Protein AF-A0AAJ0JRC2-F1 (afdb_monomer)

Sequence (105 aa):
MGFAEILTLIFIVLKLTNVIDWSWWLVLLPEIIALSIYIIYFVVGIIWIFTADKRLERKVMKKYKHAAKRTRNKQKEYEERRKRQFDNSKLEKHVESELDKHFKE

Foldseek 3Di:
DDPLVVQLVVLVVCVVVVVDPDDVCVSCVSVVVVVVVVVVVVVVVVVVVVVVVVVVVVVVVVVVVVVVVVVVVVVVVVVVVVVVVVVVVVVVVVVVVVVVVVVVD

Solvent-accessible surface area (backbone atoms only — not comparable to full-atom values): 5832 Å² total; per-residue (Å²): 142,54,72,49,60,56,50,32,50,51,40,49,51,38,43,75,68,64,76,44,91,70,57,69,68,68,42,44,38,52,51,52,52,55,52,49,52,53,51,50,52,50,54,51,51,50,51,52,52,62,57,51,52,64,54,51,53,56,56,52,51,52,54,52,52,56,58,55,50,55,53,56,55,50,52,52,51,53,51,52,53,51,48,53,53,52,55,49,58,52,48,52,55,51,52,51,56,52,51,57,51,66,74,72,111

pLDDT: mean 85.85, std 6.42, range [61.31, 96.0]

Secondary structure (DSSP, 8-state):
--HHHHHHHHHHHHHHTTS----HHHHSHHHHHHHHHHHHHHHHHHHHHHHHHHHHHHHHHHHHHHHHHHHHHHHHHHHHHHHHHHHHHHHHHHHHHHHHHHTT-

Structure (mmCIF, N/CA/C/O backbone):
data_AF-A0AAJ0JRC2-F1
#
_entry.id   AF-A0AAJ0JRC2-F1
#
loop_
_atom_site.group_PDB
_atom_site.id
_atom_site.type_symbol
_atom_site.label_atom_id
_atom_site.label_alt_id
_atom_site.label_comp_id
_atom_site.label_asym_id
_atom_site.label_entity_id
_atom_site.label_seq_id
_atom_site.pdbx_PDB_ins_code
_atom_site.Cartn_x
_atom_site.Cartn_y
_atom_site.Cartn_z
_atom_site.occupancy
_atom_site.B_iso_or_equiv
_atom_site.auth_seq_id
_atom_site.auth_comp_id
_atom_site.auth_asym_id
_atom_site.auth_atom_id
_atom_site.pdbx_PDB_model_num
ATOM 1 N N . MET A 1 1 ? -23.039 -10.003 11.014 1.00 61.31 1 MET A N 1
ATOM 2 C CA . MET A 1 1 ? -23.414 -10.147 12.429 1.00 61.31 1 MET A CA 1
ATOM 3 C C . MET A 1 1 ? -22.238 -10.764 13.163 1.00 61.31 1 MET A C 1
ATOM 5 O O . MET A 1 1 ? -22.116 -11.982 13.229 1.00 61.31 1 MET A O 1
ATOM 9 N N . GLY A 1 2 ? -21.282 -9.922 13.547 1.00 77.19 2 GLY A N 1
ATOM 10 C CA . GLY A 1 2 ? -20.020 -10.331 14.156 1.00 77.19 2 GLY A CA 1
ATOM 11 C C . GLY A 1 2 ? -20.139 -10.470 15.671 1.00 77.19 2 GLY A C 1
ATOM 12 O O . GLY A 1 2 ? -20.893 -9.747 16.313 1.00 77.19 2 GLY A O 1
ATOM 13 N N . PHE A 1 3 ? -19.343 -11.366 16.257 1.00 83.12 3 PHE A N 1
ATOM 14 C CA . PHE A 1 3 ? -19.257 -11.557 17.712 1.00 83.12 3 PHE A CA 1
ATOM 15 C C . PHE A 1 3 ? -18.991 -10.245 18.473 1.00 83.12 3 PHE A C 1
ATOM 17 O O . PHE A 1 3 ? -19.543 -10.037 19.550 1.00 83.12 3 PHE A O 1
ATOM 24 N N . ALA A 1 4 ? -18.203 -9.337 17.884 1.00 79.38 4 ALA A N 1
ATOM 25 C CA . ALA A 1 4 ? -17.913 -8.027 18.459 1.00 79.38 4 ALA A CA 1
ATOM 26 C C . ALA A 1 4 ? -19.177 -7.170 18.651 1.00 79.38 4 ALA A C 1
ATOM 28 O O . ALA A 1 4 ? -19.319 -6.570 19.703 1.00 79.38 4 ALA A O 1
ATOM 29 N N . GLU A 1 5 ? -20.121 -7.170 17.704 1.00 82.19 5 GLU A N 1
ATOM 30 C CA . GLU A 1 5 ? -21.361 -6.374 17.784 1.00 82.19 5 GLU A CA 1
ATOM 31 C C . GLU A 1 5 ? -22.254 -6.844 18.942 1.00 82.19 5 GLU A C 1
ATOM 33 O O . GLU A 1 5 ? -22.782 -6.037 19.707 1.00 82.19 5 GLU A O 1
ATOM 38 N N . ILE A 1 6 ? -22.376 -8.166 19.102 1.00 86.88 6 ILE A N 1
ATOM 39 C CA . ILE A 1 6 ? -23.134 -8.781 20.199 1.00 86.88 6 ILE A CA 1
ATOM 40 C C . ILE A 1 6 ? -22.459 -8.468 21.538 1.00 86.88 6 ILE A C 1
ATOM 42 O O . ILE A 1 6 ? -23.134 -8.128 22.507 1.00 86.88 6 ILE A O 1
ATOM 46 N N . LEU A 1 7 ? -21.127 -8.535 21.591 1.00 85.62 7 LEU A N 1
ATOM 47 C CA . LEU A 1 7 ? -20.366 -8.230 22.795 1.00 85.62 7 LEU A CA 1
ATOM 48 C C . LEU A 1 7 ? -20.499 -6.750 23.196 1.00 85.62 7 LEU A C 1
ATOM 50 O O . LEU A 1 7 ? -20.715 -6.467 24.373 1.00 85.62 7 LEU A O 1
ATOM 54 N N . THR A 1 8 ? -20.457 -5.815 22.238 1.00 84.06 8 THR A N 1
ATOM 55 C CA . THR A 1 8 ? -20.695 -4.385 22.502 1.00 84.06 8 THR A CA 1
ATOM 56 C C . THR A 1 8 ? -22.110 -4.153 23.031 1.00 84.06 8 THR A C 1
ATOM 58 O O . THR A 1 8 ? -22.283 -3.451 24.024 1.00 84.06 8 THR A O 1
ATOM 61 N N . LEU A 1 9 ? -23.125 -4.797 22.443 1.00 86.38 9 LEU A N 1
ATOM 62 C CA . LEU A 1 9 ? -24.505 -4.720 22.937 1.00 86.38 9 LEU A CA 1
ATOM 63 C C . LEU A 1 9 ? -24.641 -5.243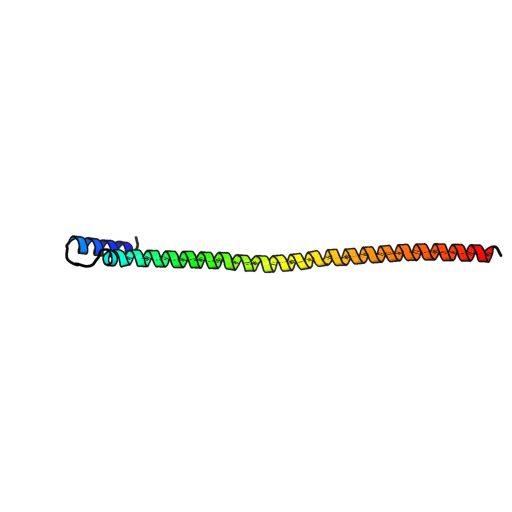 24.373 1.00 86.38 9 LEU A C 1
ATOM 65 O O . LEU A 1 9 ? -25.288 -4.594 25.192 1.00 86.38 9 LEU A O 1
ATOM 69 N N . ILE A 1 10 ? -24.003 -6.369 24.705 1.00 88.50 10 ILE A N 1
ATOM 70 C CA . ILE A 1 10 ? -24.005 -6.922 26.069 1.00 88.50 10 ILE A CA 1
ATOM 71 C C . ILE A 1 10 ? -23.375 -5.930 27.058 1.00 88.50 10 ILE A C 1
ATOM 73 O O . ILE A 1 10 ? -23.958 -5.667 28.110 1.00 88.50 10 ILE A O 1
ATOM 77 N N . PHE A 1 11 ? -22.227 -5.333 26.721 1.00 86.56 11 PHE A N 1
ATOM 78 C CA . PHE A 1 11 ? -21.584 -4.329 27.576 1.00 86.56 11 PHE A CA 1
ATOM 79 C C . PHE A 1 11 ? -22.434 -3.062 27.746 1.00 86.56 11 PHE A C 1
ATOM 81 O O . PHE A 1 11 ? -22.500 -2.523 28.852 1.00 86.56 11 PHE A O 1
ATOM 88 N N . ILE A 1 12 ? -23.120 -2.609 26.690 1.00 86.94 12 ILE A N 1
ATOM 89 C CA . ILE A 1 12 ? -24.045 -1.468 26.754 1.00 86.94 12 ILE A CA 1
ATOM 90 C C . ILE A 1 12 ? -25.216 -1.779 27.690 1.00 86.94 12 ILE A C 1
ATOM 92 O O . ILE A 1 12 ? -25.520 -0.974 28.569 1.00 86.94 12 ILE A O 1
ATOM 96 N N . VAL A 1 13 ? -25.849 -2.949 27.551 1.00 89.44 13 VAL A N 1
ATOM 97 C CA . VAL A 1 13 ? -26.968 -3.356 28.418 1.00 89.44 13 VAL A CA 1
ATOM 98 C C . VAL A 1 13 ? -26.519 -3.437 29.875 1.00 89.44 13 VAL A C 1
ATOM 100 O O . VAL A 1 13 ? -27.167 -2.848 30.735 1.00 89.44 13 VAL A O 1
ATOM 103 N N . LEU A 1 14 ? -25.376 -4.071 30.151 1.00 85.81 14 LEU A N 1
ATOM 104 C CA . LEU A 1 14 ? -24.823 -4.175 31.504 1.00 85.81 14 LEU A CA 1
ATOM 105 C C . LEU A 1 14 ? -24.527 -2.800 32.130 1.00 85.81 14 LEU A C 1
ATOM 107 O O . LEU A 1 14 ? -24.768 -2.606 33.327 1.00 85.81 14 LEU A O 1
ATOM 111 N N . LYS A 1 15 ? -24.051 -1.834 31.327 1.00 83.12 15 LYS A N 1
ATOM 112 C CA . LYS A 1 15 ? -23.827 -0.449 31.766 1.00 83.12 15 LYS A CA 1
ATOM 113 C C . LYS A 1 15 ? -25.140 0.269 32.078 1.00 83.12 15 LYS A C 1
ATOM 115 O O . LYS A 1 15 ? -25.223 0.952 33.094 1.00 83.12 15 LYS A O 1
ATOM 120 N N . LEU A 1 16 ? -26.167 0.090 31.247 1.00 87.31 16 LEU A N 1
ATOM 121 C CA . LEU A 1 16 ? -27.496 0.674 31.465 1.00 87.31 16 LEU A CA 1
ATOM 122 C C . LEU A 1 16 ? -28.203 0.075 32.689 1.00 87.31 16 LEU A C 1
ATOM 124 O O . LEU A 1 16 ? -28.929 0.783 33.381 1.00 87.31 16 LEU A O 1
ATOM 128 N N . THR A 1 17 ? -27.949 -1.197 33.002 1.00 89.88 17 THR A N 1
ATOM 129 C CA . THR A 1 17 ? -28.449 -1.851 34.222 1.00 89.88 17 THR A CA 1
ATOM 130 C C . THR A 1 17 ? -27.623 -1.537 35.478 1.00 89.88 17 THR A C 1
ATOM 132 O O . THR A 1 17 ? -27.888 -2.121 36.523 1.00 89.88 17 THR A O 1
ATOM 135 N N . ASN A 1 18 ? -26.624 -0.643 35.398 1.00 82.44 18 ASN A N 1
ATOM 136 C CA . ASN A 1 18 ? -25.695 -0.304 36.491 1.00 82.44 18 ASN A CA 1
ATOM 137 C C . ASN A 1 18 ? -24.993 -1.521 37.133 1.00 82.44 18 ASN A C 1
ATOM 139 O O . ASN A 1 18 ? -24.603 -1.485 38.294 1.00 82.44 18 ASN A O 1
ATOM 143 N N . VAL A 1 19 ? -24.791 -2.605 36.374 1.00 88.62 19 VAL A N 1
ATOM 144 C CA . VAL A 1 19 ? -24.026 -3.778 36.841 1.00 88.62 19 VAL A CA 1
ATOM 145 C C . VAL A 1 19 ? -22.520 -3.486 36.822 1.00 88.62 19 VAL A C 1
ATOM 147 O O . VAL A 1 19 ? -21.758 -4.079 37.581 1.00 88.62 19 VAL A O 1
ATOM 150 N N . ILE A 1 20 ? -22.084 -2.555 35.963 1.00 83.50 20 ILE A N 1
ATOM 151 C CA . ILE A 1 20 ? -20.686 -2.132 35.827 1.00 83.50 20 ILE A CA 1
ATOM 152 C C . ILE A 1 20 ? -20.569 -0.604 35.853 1.00 83.50 20 ILE A C 1
ATOM 154 O O . ILE A 1 20 ? -21.112 0.094 34.996 1.00 83.50 20 ILE A O 1
ATOM 158 N N . ASP A 1 21 ? -19.759 -0.077 36.769 1.00 84.38 21 ASP A N 1
ATOM 159 C CA . ASP A 1 21 ? -19.492 1.366 36.891 1.00 84.38 21 ASP A CA 1
ATOM 160 C C . ASP A 1 21 ? -18.421 1.898 35.930 1.00 84.38 21 ASP A C 1
ATOM 162 O O . ASP A 1 21 ? -18.071 3.076 35.950 1.00 84.38 21 ASP A O 1
ATOM 166 N N . TRP A 1 22 ? -17.932 1.066 35.013 1.00 85.44 22 TRP A N 1
ATOM 167 C CA . TRP A 1 22 ? -16.856 1.427 34.092 1.00 85.44 22 TRP A CA 1
ATOM 168 C C . TRP A 1 22 ? -17.189 2.630 33.203 1.00 85.44 22 TRP A C 1
ATOM 170 O O . TRP A 1 22 ? -18.344 2.870 32.845 1.00 85.44 22 TRP A O 1
ATOM 180 N N . SER A 1 23 ? -16.158 3.364 32.794 1.00 85.94 23 SER A N 1
ATOM 181 C CA . SER A 1 23 ? -16.280 4.450 31.821 1.00 85.94 23 SER A CA 1
ATOM 182 C C . SER A 1 23 ? -16.781 3.942 30.465 1.00 85.94 23 SER A C 1
ATOM 184 O O . SER A 1 23 ? -16.432 2.843 30.036 1.00 85.94 23 SER A O 1
ATOM 186 N N . TRP A 1 24 ? -17.517 4.783 29.735 1.00 82.88 24 TRP A N 1
ATOM 187 C CA . TRP A 1 24 ? -18.022 4.478 28.385 1.00 82.88 24 TRP A CA 1
ATOM 188 C C . TRP A 1 24 ? -16.930 4.041 27.394 1.00 82.88 24 TRP A C 1
ATOM 190 O O . TRP A 1 24 ? -17.183 3.216 26.521 1.00 82.88 24 TRP A O 1
ATOM 200 N N . TRP A 1 25 ? -15.693 4.503 27.582 1.00 80.62 25 TRP A N 1
ATOM 201 C CA . TRP A 1 25 ? -14.526 4.052 26.816 1.00 80.62 25 TRP A CA 1
ATOM 202 C C . TRP A 1 25 ? -14.262 2.541 26.919 1.00 80.62 25 TRP A C 1
ATOM 204 O O . TRP A 1 25 ? -13.894 1.920 25.927 1.00 80.62 25 TRP A O 1
ATOM 214 N N . LEU A 1 26 ? -14.473 1.937 28.093 1.00 82.06 26 LEU A N 1
ATOM 215 C CA . LEU A 1 26 ? -14.316 0.492 28.302 1.00 82.06 26 LEU A CA 1
ATOM 216 C C . LEU A 1 26 ? -15.502 -0.309 27.754 1.00 82.06 26 LEU A C 1
ATOM 218 O O . LEU A 1 26 ? -15.328 -1.441 27.319 1.00 82.06 26 LEU A O 1
ATOM 222 N N . VAL A 1 27 ? -16.696 0.282 27.742 1.00 85.56 27 VAL A N 1
ATOM 223 C CA . VAL A 1 27 ? -17.898 -0.327 27.150 1.00 85.56 27 VAL A CA 1
ATOM 224 C C . VAL A 1 27 ? -17.757 -0.429 25.625 1.00 85.56 27 VAL A C 1
ATOM 226 O O . VAL A 1 27 ? -18.175 -1.416 25.028 1.00 85.56 27 VAL A O 1
ATOM 229 N N . LEU A 1 28 ? -17.106 0.560 25.004 1.00 83.75 28 LEU A N 1
ATOM 230 C CA . LEU A 1 28 ? -16.863 0.630 23.558 1.00 83.75 28 LEU A CA 1
ATOM 231 C C . LEU A 1 28 ? -15.549 -0.030 23.108 1.00 83.75 28 LEU A C 1
ATOM 233 O O . LEU A 1 28 ? -15.276 -0.111 21.912 1.00 83.75 28 LEU A O 1
ATOM 237 N N . LEU A 1 29 ? -14.730 -0.529 24.037 1.00 85.62 29 LEU A N 1
ATOM 238 C CA . LEU A 1 29 ? -13.447 -1.176 23.736 1.00 85.62 29 LEU A CA 1
ATOM 239 C C . LEU A 1 29 ? -13.548 -2.296 22.680 1.00 85.62 29 LEU A C 1
ATOM 241 O O . LEU A 1 29 ? -12.716 -2.308 21.771 1.00 85.62 29 LEU A O 1
ATOM 245 N N . PRO A 1 30 ? -14.545 -3.207 22.733 1.00 82.56 30 PRO A N 1
ATOM 246 C CA . PRO A 1 30 ? -14.692 -4.267 21.734 1.00 82.56 30 PRO A CA 1
ATOM 247 C C . PRO A 1 30 ? -14.870 -3.729 20.308 1.00 82.56 30 PRO A C 1
ATOM 249 O O . PRO A 1 30 ? -14.284 -4.258 19.363 1.00 82.56 30 PRO A O 1
ATOM 252 N N . GLU A 1 31 ? -15.636 -2.649 20.159 1.00 85.38 31 GLU A N 1
ATOM 253 C CA . GLU A 1 31 ? -15.882 -1.991 18.877 1.00 85.38 31 GLU A CA 1
ATOM 254 C C . GLU A 1 31 ? -14.635 -1.250 18.384 1.00 85.38 31 GLU A C 1
ATOM 256 O O . GLU A 1 31 ? -14.243 -1.397 17.226 1.00 85.38 31 GLU A O 1
ATOM 261 N N . ILE A 1 32 ? -13.940 -0.539 19.279 1.00 87.62 32 ILE A N 1
ATOM 262 C CA . ILE A 1 32 ? -12.686 0.161 18.967 1.00 87.62 32 ILE A CA 1
ATOM 263 C C . ILE A 1 32 ? -11.612 -0.829 18.496 1.00 87.62 32 ILE A C 1
ATOM 265 O O . ILE A 1 32 ? -10.926 -0.570 17.505 1.00 87.62 32 ILE A O 1
ATOM 269 N N . ILE A 1 33 ? -11.477 -1.981 19.165 1.00 88.69 33 ILE A N 1
ATOM 270 C CA . ILE A 1 33 ? -10.533 -3.034 18.768 1.00 88.69 33 ILE A CA 1
ATOM 271 C C . ILE A 1 33 ? -10.872 -3.544 17.368 1.00 88.69 33 ILE A C 1
ATOM 273 O O . ILE A 1 33 ? -9.985 -3.590 16.513 1.00 88.69 33 ILE A O 1
ATOM 277 N N . ALA A 1 34 ? -12.137 -3.885 17.107 1.00 87.50 34 ALA A N 1
ATOM 278 C CA . ALA A 1 34 ? -12.562 -4.360 15.794 1.00 87.50 34 ALA A CA 1
ATOM 279 C C . ALA A 1 34 ? -12.241 -3.333 14.694 1.00 87.50 34 ALA A C 1
ATOM 281 O O . ALA A 1 34 ? -11.636 -3.675 13.676 1.00 87.50 34 ALA A O 1
ATOM 282 N N . LEU A 1 35 ? -12.571 -2.063 14.929 1.00 89.06 35 LEU A N 1
ATOM 283 C CA . LEU A 1 35 ? -12.348 -0.972 13.983 1.00 89.06 35 LEU A CA 1
ATOM 284 C C . LEU A 1 35 ? -10.847 -0.730 13.742 1.00 89.06 35 LEU A C 1
ATOM 286 O O . LEU A 1 35 ? -10.424 -0.551 12.599 1.00 89.06 35 LEU A O 1
ATOM 290 N N . SER A 1 36 ? -10.016 -0.833 14.787 1.00 92.12 36 SER A N 1
ATOM 291 C CA . SER A 1 36 ? -8.555 -0.733 14.667 1.00 92.12 36 SER A CA 1
ATOM 292 C C . SER A 1 36 ? -7.962 -1.821 13.769 1.00 92.12 36 SER A C 1
ATOM 294 O O . SER A 1 36 ? -7.122 -1.531 12.917 1.00 92.12 36 SER A O 1
ATOM 296 N N . ILE A 1 37 ? -8.439 -3.062 13.900 1.00 92.56 37 ILE A N 1
ATOM 297 C CA . ILE A 1 37 ? -7.969 -4.194 13.100 1.00 92.56 37 ILE A CA 1
ATOM 298 C C . ILE A 1 37 ? -8.307 -3.956 11.627 1.00 92.56 37 ILE A C 1
ATOM 300 O O . ILE A 1 37 ? -7.445 -4.127 10.763 1.00 92.56 37 ILE A O 1
ATOM 304 N N . TYR A 1 38 ? -9.526 -3.495 11.335 1.00 91.44 38 TYR A N 1
ATOM 305 C CA . TYR A 1 38 ? -9.925 -3.135 9.975 1.00 91.44 38 TYR A CA 1
ATOM 306 C C . TYR A 1 38 ? -9.044 -2.035 9.379 1.00 91.44 38 TYR A C 1
ATOM 308 O O . TYR A 1 38 ? -8.588 -2.174 8.242 1.00 91.44 38 TYR A O 1
ATOM 316 N N . ILE A 1 39 ? -8.747 -0.979 10.144 1.00 95.25 39 ILE A N 1
ATOM 317 C CA . ILE A 1 39 ? -7.848 0.095 9.700 1.00 95.25 39 ILE A CA 1
ATOM 318 C C . ILE A 1 39 ? -6.455 -0.460 9.387 1.00 95.25 39 ILE A C 1
ATOM 320 O O . ILE A 1 39 ? -5.889 -0.135 8.343 1.00 95.25 39 ILE A O 1
ATOM 324 N N . ILE A 1 40 ? -5.907 -1.325 10.244 1.00 96.00 40 ILE A N 1
ATOM 325 C CA . ILE A 1 40 ? -4.586 -1.930 10.027 1.00 96.00 40 ILE A CA 1
ATOM 326 C C . ILE A 1 40 ? -4.578 -2.744 8.731 1.00 96.00 40 ILE A C 1
ATOM 328 O O . ILE A 1 40 ? -3.696 -2.546 7.896 1.00 96.00 40 ILE A O 1
ATOM 332 N N . TYR A 1 41 ? -5.569 -3.615 8.521 1.00 95.62 41 TYR A N 1
ATOM 333 C CA . TYR A 1 41 ? -5.673 -4.394 7.284 1.00 95.62 41 TYR A CA 1
ATOM 334 C C . TYR A 1 41 ? -5.791 -3.506 6.048 1.00 95.62 41 TYR A C 1
ATOM 336 O O . TYR A 1 41 ? -5.152 -3.783 5.032 1.00 95.62 41 TYR A O 1
ATOM 344 N N . PHE A 1 42 ? -6.560 -2.423 6.137 1.00 95.44 42 PHE A N 1
ATOM 345 C CA . PHE A 1 42 ? -6.721 -1.473 5.047 1.00 95.44 42 PHE A CA 1
ATOM 346 C C . PHE A 1 42 ? -5.401 -0.771 4.701 1.00 95.44 42 PHE A C 1
ATOM 348 O O . PHE A 1 42 ? -4.988 -0.766 3.541 1.00 95.44 42 PHE A O 1
ATOM 355 N N . VAL A 1 43 ? -4.687 -0.251 5.704 1.00 95.94 43 VAL A N 1
ATOM 356 C CA . VAL A 1 43 ? -3.389 0.416 5.517 1.00 95.94 43 VAL A CA 1
ATOM 357 C C . VAL A 1 43 ? -2.349 -0.554 4.962 1.00 95.94 43 VAL A C 1
ATOM 359 O O . VAL A 1 43 ? -1.641 -0.223 4.011 1.00 95.94 43 VAL A O 1
ATOM 362 N N . VAL A 1 44 ? -2.280 -1.773 5.501 1.00 95.44 44 VAL A N 1
ATOM 363 C CA . VAL A 1 44 ? -1.386 -2.818 4.992 1.00 95.44 44 VAL A CA 1
ATOM 364 C C . VAL A 1 44 ? -1.730 -3.133 3.537 1.00 95.44 44 VAL A C 1
ATOM 366 O O . VAL A 1 44 ? -0.841 -3.091 2.689 1.00 95.44 44 VAL A O 1
ATOM 369 N N . GLY A 1 45 ? -3.005 -3.362 3.211 1.00 94.38 45 GLY A N 1
ATOM 370 C CA . GLY A 1 45 ? -3.462 -3.618 1.843 1.00 94.38 45 GLY A CA 1
ATOM 371 C C . GLY A 1 45 ? -3.052 -2.513 0.867 1.00 94.38 45 GLY A C 1
ATOM 372 O O . GLY A 1 45 ? -2.501 -2.798 -0.197 1.00 94.38 45 GLY A O 1
ATOM 373 N N . ILE A 1 46 ? -3.218 -1.251 1.267 1.00 93.81 46 ILE A N 1
ATOM 374 C CA . ILE A 1 46 ? -2.766 -0.087 0.500 1.00 93.81 46 ILE A CA 1
ATOM 375 C C . ILE A 1 46 ? -1.252 -0.145 0.253 1.00 93.81 46 ILE A C 1
ATOM 377 O O . ILE A 1 46 ? -0.808 -0.042 -0.892 1.00 93.81 46 ILE A O 1
ATOM 381 N N . ILE A 1 47 ? -0.445 -0.363 1.296 1.00 93.38 47 ILE A N 1
ATOM 382 C CA . ILE A 1 47 ? 1.019 -0.453 1.175 1.00 93.38 47 ILE A CA 1
ATOM 383 C C . ILE A 1 47 ? 1.423 -1.591 0.224 1.00 93.38 47 ILE A C 1
ATOM 385 O O . ILE A 1 47 ? 2.320 -1.421 -0.607 1.00 93.38 47 ILE A O 1
ATOM 389 N N . TRP A 1 48 ? 0.756 -2.743 0.295 1.00 92.06 48 TRP A N 1
ATOM 390 C CA . TRP A 1 48 ? 0.998 -3.869 -0.611 1.00 92.06 48 TRP A CA 1
ATOM 391 C C . TRP A 1 48 ? 0.714 -3.515 -2.073 1.00 92.06 48 TRP A C 1
ATOM 393 O O . TRP A 1 48 ? 1.539 -3.819 -2.937 1.00 92.06 48 TRP A O 1
ATOM 403 N N . ILE A 1 49 ? -0.393 -2.825 -2.355 1.00 88.94 49 ILE A N 1
ATOM 404 C CA . ILE A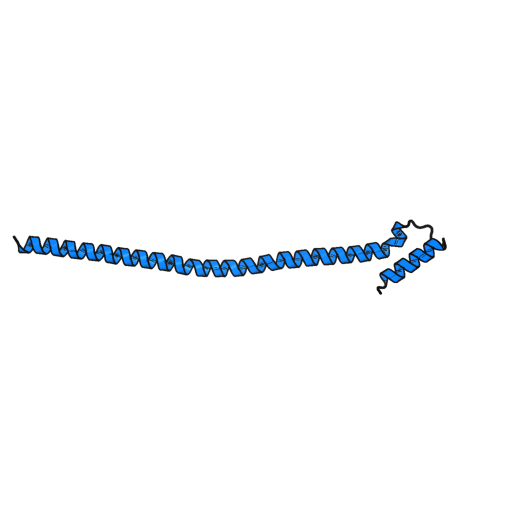 1 49 ? -0.747 -2.382 -3.713 1.00 88.94 49 ILE A CA 1
ATOM 405 C C . ILE A 1 49 ? 0.299 -1.392 -4.242 1.00 88.94 49 ILE A C 1
ATOM 407 O O . ILE A 1 49 ? 0.891 -1.619 -5.299 1.00 88.94 49 ILE A O 1
ATOM 411 N N . PHE A 1 50 ? 0.619 -0.349 -3.470 1.00 87.88 50 PHE A N 1
ATOM 412 C CA . PHE A 1 50 ? 1.613 0.657 -3.863 1.00 87.88 50 PHE A CA 1
ATOM 413 C C . PHE A 1 50 ? 3.014 0.065 -4.077 1.00 87.88 50 PHE A C 1
ATOM 415 O O . PHE A 1 50 ? 3.761 0.493 -4.961 1.00 87.88 50 PHE A O 1
ATOM 422 N N . THR A 1 51 ? 3.408 -0.925 -3.274 1.00 80.62 51 THR A N 1
ATOM 423 C CA . THR A 1 51 ? 4.713 -1.588 -3.427 1.00 80.62 51 THR A CA 1
ATOM 424 C C . THR A 1 51 ? 4.737 -2.606 -4.571 1.00 80.62 51 THR A C 1
ATOM 426 O O . THR A 1 51 ? 5.804 -2.846 -5.151 1.00 80.62 51 THR A O 1
ATOM 429 N N . ALA A 1 52 ? 3.599 -3.207 -4.931 1.00 75.69 52 ALA A N 1
ATOM 430 C CA . ALA A 1 52 ? 3.475 -4.081 -6.095 1.00 75.69 52 ALA A CA 1
ATOM 431 C C . ALA A 1 52 ? 3.654 -3.308 -7.410 1.00 75.69 52 ALA A C 1
ATOM 433 O O . ALA A 1 52 ? 4.387 -3.770 -8.289 1.00 75.69 52 ALA A O 1
ATOM 434 N N . ASP A 1 53 ? 3.092 -2.105 -7.508 1.00 71.69 53 ASP A N 1
ATOM 435 C CA . ASP A 1 53 ? 3.121 -1.300 -8.734 1.00 71.69 53 ASP A CA 1
ATOM 436 C C . ASP A 1 53 ? 4.559 -0.928 -9.152 1.00 71.69 53 ASP A C 1
ATOM 438 O O . ASP A 1 53 ? 5.019 -1.180 -10.272 1.00 71.69 53 ASP A O 1
ATOM 442 N N . LYS A 1 54 ? 5.379 -0.527 -8.171 1.00 69.38 54 LYS A N 1
ATOM 443 C CA . LYS A 1 54 ? 6.809 -0.218 -8.371 1.00 69.38 54 LYS A CA 1
ATOM 444 C C . LYS A 1 54 ? 7.656 -1.413 -8.836 1.00 69.38 54 LYS A C 1
ATOM 446 O O . LYS A 1 54 ? 8.806 -1.249 -9.266 1.00 69.38 54 LYS A O 1
ATOM 451 N N . ARG A 1 55 ? 7.170 -2.656 -8.717 1.00 70.75 55 ARG A N 1
ATOM 452 C CA . ARG A 1 55 ? 7.864 -3.838 -9.267 1.00 70.75 55 ARG A CA 1
ATOM 453 C C . ARG A 1 55 ? 7.593 -4.017 -10.757 1.00 70.75 55 ARG A C 1
ATOM 455 O O . ARG A 1 55 ? 8.490 -4.498 -11.457 1.00 70.75 55 ARG A O 1
ATOM 462 N N . LEU A 1 56 ? 6.417 -3.621 -11.239 1.00 73.94 56 LEU A N 1
ATOM 463 C CA . LEU A 1 56 ? 6.035 -3.762 -12.639 1.00 73.94 56 LEU A CA 1
ATOM 464 C C . LEU A 1 56 ? 6.783 -2.748 -13.508 1.00 73.94 56 LEU A C 1
ATOM 466 O O . LEU A 1 56 ? 7.457 -3.141 -14.464 1.00 73.94 56 LEU A O 1
ATOM 470 N N . GLU A 1 57 ? 6.788 -1.480 -13.092 1.00 75.56 57 GLU A N 1
ATOM 471 C CA . GLU A 1 57 ? 7.465 -0.394 -13.808 1.00 75.56 57 GLU A CA 1
ATOM 472 C C . GLU A 1 57 ? 8.946 -0.685 -14.049 1.00 75.56 57 GLU A C 1
ATOM 474 O O . GLU A 1 57 ? 9.458 -0.466 -15.142 1.00 75.56 57 GLU A O 1
ATOM 479 N N . ARG A 1 58 ? 9.648 -1.268 -13.069 1.00 73.62 58 ARG A N 1
ATOM 480 C CA . ARG A 1 58 ? 11.073 -1.607 -13.216 1.00 73.62 58 ARG A CA 1
ATOM 481 C C . ARG A 1 58 ? 11.326 -2.670 -14.286 1.00 73.62 58 ARG A C 1
ATOM 483 O O . ARG A 1 58 ? 12.342 -2.597 -14.980 1.00 73.62 58 ARG A O 1
ATOM 490 N N . LYS A 1 59 ? 10.446 -3.668 -14.423 1.00 79.12 59 LYS A N 1
ATOM 491 C CA . LYS A 1 59 ? 10.570 -4.714 -15.459 1.00 79.12 59 LYS A CA 1
ATOM 492 C C . LYS A 1 59 ? 10.240 -4.152 -16.839 1.00 79.12 59 LYS A C 1
ATOM 494 O O . LYS A 1 59 ? 10.986 -4.382 -17.790 1.00 79.12 59 LYS A O 1
ATOM 499 N N . VAL A 1 60 ? 9.162 -3.376 -16.901 1.00 82.69 60 VAL A N 1
ATOM 500 C CA . VAL A 1 60 ? 8.695 -2.616 -18.062 1.00 82.69 60 VAL A CA 1
ATOM 501 C C . VAL A 1 60 ? 9.838 -1.724 -18.563 1.00 82.69 60 VAL A C 1
ATOM 503 O O . VAL A 1 60 ? 10.393 -2.009 -19.623 1.00 82.69 60 VAL A O 1
ATOM 506 N N . MET A 1 61 ? 10.319 -0.760 -17.771 1.00 81.75 61 MET A N 1
ATOM 507 C CA . MET A 1 61 ? 11.408 0.172 -18.121 1.00 81.75 61 MET A CA 1
ATOM 508 C C . MET A 1 61 ? 12.678 -0.510 -18.632 1.00 81.75 61 MET A C 1
ATOM 510 O O . MET A 1 61 ? 13.267 -0.059 -19.616 1.00 81.75 61 MET A O 1
ATOM 514 N N . LYS A 1 62 ? 13.107 -1.614 -18.006 1.00 84.31 62 LYS A N 1
ATOM 515 C CA . LYS A 1 62 ? 14.268 -2.378 -18.490 1.00 84.31 62 LYS A CA 1
ATOM 516 C C . LYS A 1 62 ? 14.047 -2.864 -19.925 1.00 84.31 62 LYS A C 1
ATOM 518 O O . LYS A 1 62 ? 14.931 -2.685 -20.763 1.00 84.31 62 LYS A O 1
ATOM 523 N N . LYS A 1 63 ? 12.861 -3.396 -20.241 1.00 82.94 63 LYS A N 1
ATOM 524 C CA . LYS A 1 63 ? 12.496 -3.837 -21.596 1.00 82.94 63 LYS A CA 1
ATOM 525 C C . LYS A 1 63 ? 12.497 -2.672 -22.599 1.00 82.94 63 LYS A C 1
ATOM 527 O O . LYS A 1 63 ? 13.102 -2.810 -23.663 1.00 82.94 63 LYS A O 1
ATOM 532 N N . TYR A 1 64 ? 11.929 -1.512 -22.245 1.00 82.00 64 TYR A N 1
ATOM 533 C CA . TYR A 1 64 ? 11.956 -0.313 -23.108 1.00 82.00 64 TYR A CA 1
ATOM 534 C C . TYR A 1 64 ? 13.378 0.202 -23.349 1.00 82.00 64 TYR A C 1
ATOM 536 O O . TYR A 1 64 ? 13.731 0.527 -24.481 1.00 82.00 64 TYR A O 1
ATOM 544 N N . LYS A 1 65 ? 14.238 0.209 -22.323 1.00 84.38 65 LYS A N 1
ATOM 545 C CA . LYS A 1 65 ? 15.638 0.641 -22.449 1.00 84.38 65 LYS A CA 1
ATOM 546 C C . LYS A 1 65 ? 16.424 -0.231 -23.431 1.00 84.38 65 LYS A C 1
ATOM 548 O O . LYS A 1 65 ? 17.213 0.287 -2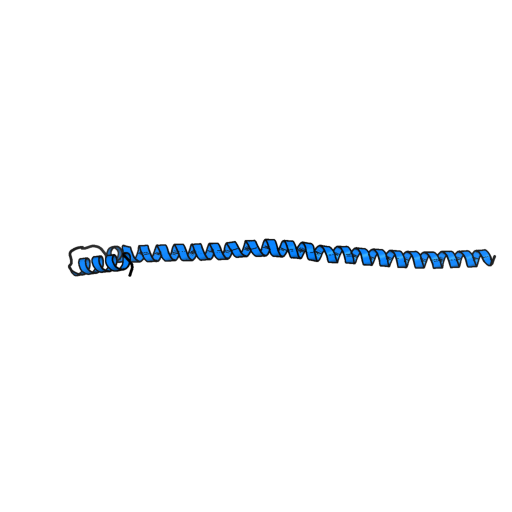4.220 1.00 84.38 65 LYS A O 1
ATOM 553 N N . HIS A 1 66 ? 16.201 -1.546 -23.413 1.00 81.62 66 HIS A N 1
ATOM 554 C CA . HIS A 1 66 ? 16.828 -2.460 -24.371 1.00 81.62 66 HIS A CA 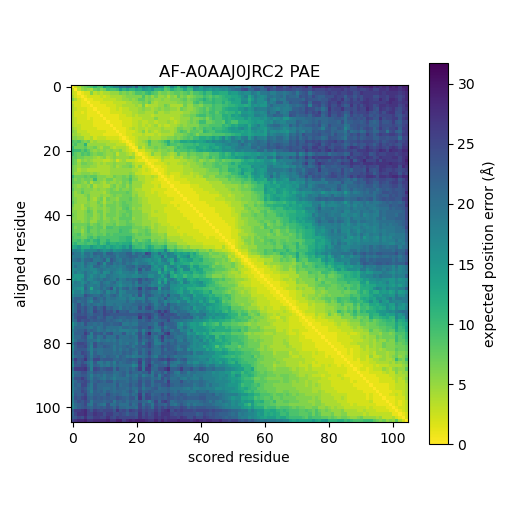1
ATOM 555 C C . HIS A 1 66 ? 16.289 -2.273 -25.795 1.00 81.62 66 HIS A C 1
ATOM 557 O O . HIS A 1 66 ? 17.081 -2.260 -26.740 1.00 81.62 66 HIS A O 1
ATOM 563 N N . ALA A 1 67 ? 14.979 -2.057 -25.953 1.00 83.88 67 ALA A N 1
ATOM 564 C CA . ALA A 1 67 ? 14.376 -1.763 -27.252 1.00 83.88 67 ALA A CA 1
ATOM 565 C C . ALA A 1 67 ? 14.919 -0.450 -27.854 1.00 83.88 67 ALA A C 1
ATOM 567 O O . ALA A 1 67 ? 15.346 -0.436 -29.008 1.00 83.88 67 ALA A O 1
ATOM 568 N N . ALA A 1 68 ? 15.016 0.615 -27.052 1.00 82.50 68 ALA A N 1
ATOM 569 C CA . ALA A 1 68 ? 15.545 1.917 -27.468 1.00 82.50 68 ALA A CA 1
ATOM 570 C C . ALA A 1 68 ? 17.056 1.897 -27.778 1.00 82.50 68 ALA A C 1
ATOM 572 O O . ALA A 1 68 ? 17.549 2.659 -28.607 1.00 82.50 68 ALA A O 1
ATOM 573 N N . LYS A 1 69 ? 17.829 1.001 -27.148 1.00 83.88 69 LYS A N 1
ATOM 574 C CA . LYS A 1 69 ? 19.265 0.860 -27.447 1.00 83.88 69 LYS A CA 1
ATOM 575 C C . LYS A 1 69 ? 19.508 0.277 -28.845 1.00 83.88 69 LYS A C 1
ATOM 577 O O . LYS A 1 69 ? 20.499 0.623 -29.487 1.00 83.88 69 LYS A O 1
ATOM 582 N N . ARG A 1 70 ? 18.603 -0.582 -29.333 1.00 80.12 70 ARG A N 1
ATOM 583 C CA . ARG A 1 70 ? 18.726 -1.240 -30.645 1.00 80.12 70 ARG A CA 1
ATOM 584 C C . ARG A 1 70 ? 18.613 -0.245 -31.798 1.00 80.12 70 ARG A C 1
ATOM 586 O O . ARG A 1 70 ? 19.373 -0.355 -32.754 1.00 80.12 70 ARG A O 1
ATOM 593 N N . THR A 1 71 ? 17.709 0.726 -31.703 1.00 7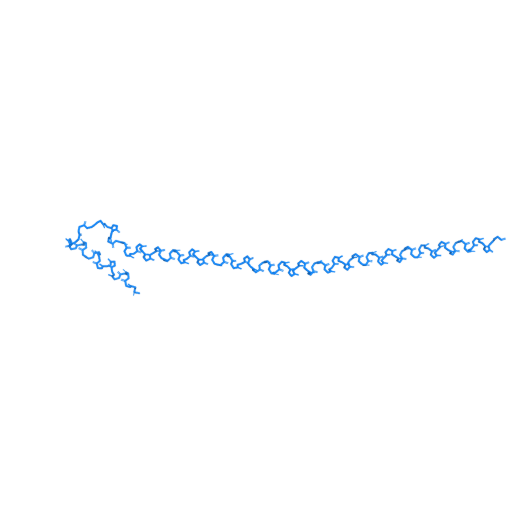9.44 71 THR A N 1
ATOM 594 C CA . THR A 1 71 ? 17.551 1.780 -32.717 1.00 79.44 71 THR A CA 1
ATOM 595 C C . THR A 1 71 ? 18.746 2.726 -32.729 1.00 79.44 71 THR A C 1
ATOM 597 O O . THR A 1 71 ? 19.305 2.958 -33.796 1.00 79.44 71 THR A O 1
ATOM 600 N N . ARG A 1 72 ? 19.230 3.162 -31.556 1.00 79.62 72 ARG A N 1
ATOM 601 C CA . ARG A 1 72 ? 20.406 4.046 -31.453 1.00 79.62 72 ARG A CA 1
ATOM 602 C C . ARG A 1 72 ? 21.660 3.455 -32.100 1.00 79.62 72 ARG A C 1
ATOM 604 O O . ARG A 1 72 ? 22.381 4.158 -32.800 1.00 79.62 72 ARG A O 1
ATOM 611 N N . ASN A 1 73 ? 21.928 2.170 -31.864 1.00 84.38 73 ASN A N 1
ATOM 612 C CA . ASN A 1 73 ? 23.094 1.503 -32.445 1.00 84.38 73 ASN A CA 1
ATOM 613 C C . ASN A 1 73 ? 22.952 1.324 -33.962 1.00 84.38 73 ASN A C 1
ATOM 615 O O . ASN A 1 73 ? 23.913 1.557 -34.685 1.00 84.38 73 ASN A O 1
ATOM 619 N N . LYS A 1 74 ? 21.749 0.989 -34.446 1.00 85.19 74 LYS A N 1
ATOM 620 C CA . LYS A 1 74 ? 21.479 0.897 -35.887 1.00 85.19 74 LYS A CA 1
ATOM 621 C C . LYS A 1 74 ? 21.638 2.246 -36.588 1.00 85.19 74 LYS A C 1
ATOM 623 O O . LYS A 1 74 ? 22.227 2.300 -37.656 1.00 85.19 74 LYS A O 1
ATOM 628 N N . GLN A 1 75 ? 21.160 3.336 -35.987 1.00 85.69 75 GLN A N 1
ATOM 629 C CA . GLN A 1 75 ? 21.310 4.685 -36.546 1.00 85.69 75 GLN A CA 1
ATOM 630 C C . GLN A 1 75 ? 22.775 5.086 -36.719 1.00 85.69 75 GLN A C 1
ATOM 632 O O . GLN A 1 75 ? 23.148 5.540 -37.796 1.00 85.69 75 GLN A O 1
ATOM 637 N N . LYS A 1 76 ? 23.614 4.829 -35.708 1.00 88.31 76 LYS A N 1
ATOM 638 C CA . LYS A 1 76 ? 25.063 5.048 -35.819 1.00 88.31 76 LYS A CA 1
ATOM 639 C C . LYS A 1 76 ? 25.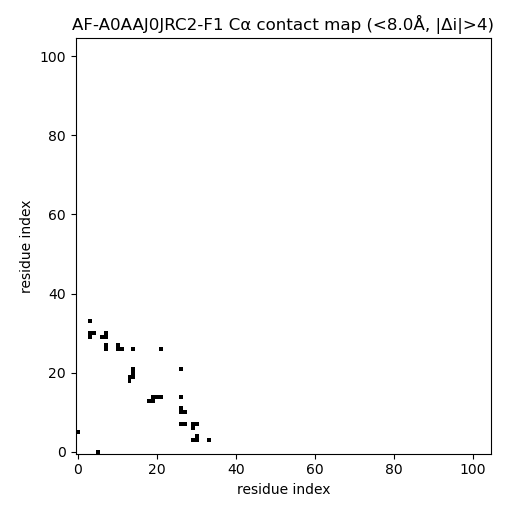687 4.241 -36.955 1.00 88.31 76 LYS A C 1
ATOM 641 O O . LYS A 1 76 ? 26.516 4.758 -37.691 1.00 88.31 76 LYS A O 1
ATOM 646 N N . GLU A 1 77 ? 25.255 2.996 -37.128 1.00 88.50 77 GLU A N 1
ATOM 647 C CA . GLU A 1 77 ? 25.743 2.142 -38.208 1.00 88.50 77 GLU A CA 1
ATOM 648 C C . GLU A 1 77 ? 25.355 2.680 -39.599 1.00 88.50 77 GLU A C 1
ATOM 650 O O . GLU A 1 77 ? 26.175 2.663 -40.516 1.00 88.50 77 GLU A O 1
ATOM 655 N N . TYR A 1 78 ? 24.139 3.214 -39.769 1.00 86.44 78 TYR A N 1
ATOM 656 C CA . TYR A 1 78 ? 23.731 3.868 -41.021 1.00 86.44 78 TYR A CA 1
ATOM 657 C C . TYR A 1 78 ? 24.521 5.152 -41.295 1.00 86.44 78 TYR A C 1
ATOM 659 O O . TYR A 1 78 ? 24.908 5.396 -42.438 1.00 86.44 78 TYR A O 1
ATOM 667 N N . GLU A 1 79 ? 24.790 5.957 -40.267 1.00 87.94 79 GLU A N 1
ATOM 668 C CA . GLU A 1 79 ? 25.613 7.162 -40.397 1.00 87.94 79 GLU A CA 1
ATOM 669 C C . GLU A 1 79 ? 27.057 6.830 -40.789 1.00 87.94 79 GLU A C 1
ATOM 671 O O . GLU A 1 79 ? 27.605 7.464 -41.691 1.00 87.94 79 GLU A O 1
ATOM 676 N N . GLU A 1 80 ? 27.663 5.811 -40.174 1.00 91.31 80 GLU A N 1
ATOM 677 C CA . GLU A 1 80 ? 29.004 5.345 -40.539 1.00 91.31 80 GLU A CA 1
ATOM 678 C C . GLU A 1 80 ? 29.054 4.814 -41.972 1.00 91.31 80 GLU A C 1
ATOM 680 O O . GLU A 1 80 ? 29.957 5.174 -42.727 1.00 91.31 80 GLU A O 1
ATOM 685 N N . ARG A 1 81 ? 28.073 4.000 -42.385 1.00 88.88 81 ARG A N 1
ATOM 686 C CA . ARG A 1 81 ? 27.984 3.502 -43.768 1.00 88.88 81 ARG A CA 1
ATOM 687 C C . ARG A 1 81 ? 27.843 4.647 -44.770 1.00 88.88 81 ARG A C 1
ATOM 689 O O . ARG A 1 81 ? 28.519 4.639 -45.796 1.00 88.88 81 ARG A O 1
ATOM 696 N N . ARG A 1 82 ? 27.016 5.650 -44.457 1.00 88.44 82 ARG A N 1
ATOM 697 C CA . ARG A 1 82 ? 26.833 6.840 -45.297 1.00 88.44 82 ARG A CA 1
ATOM 698 C C . ARG A 1 82 ? 28.125 7.649 -45.420 1.00 88.44 82 ARG A C 1
ATOM 700 O O . ARG A 1 82 ? 28.458 8.067 -46.524 1.00 88.44 82 ARG A O 1
ATOM 707 N N . LYS A 1 83 ? 28.864 7.837 -44.320 1.00 91.19 83 LYS A N 1
ATOM 708 C CA . LYS A 1 83 ? 30.176 8.505 -44.349 1.00 91.19 83 LYS A CA 1
ATOM 709 C C . LYS A 1 83 ? 31.178 7.745 -45.215 1.00 91.19 83 LYS A C 1
ATOM 711 O O . LYS A 1 83 ? 31.761 8.348 -46.102 1.00 91.19 83 LYS A O 1
ATOM 716 N N . ARG A 1 84 ? 31.289 6.419 -45.055 1.00 91.06 84 ARG A N 1
ATOM 717 C CA . ARG A 1 84 ? 32.193 5.590 -45.876 1.00 91.06 84 ARG A CA 1
ATOM 718 C C . ARG A 1 84 ? 31.881 5.671 -47.370 1.00 91.06 84 ARG A C 1
ATOM 720 O O . ARG A 1 84 ? 32.803 5.763 -48.167 1.00 91.06 84 ARG A O 1
ATOM 727 N N . GLN A 1 85 ? 30.602 5.656 -47.754 1.00 88.56 85 GLN A N 1
ATOM 728 C CA . GLN A 1 85 ? 30.218 5.828 -49.161 1.00 88.56 85 GLN A CA 1
ATOM 729 C C . GLN A 1 85 ? 30.591 7.210 -49.692 1.00 88.56 85 GLN A C 1
ATOM 731 O O . GLN A 1 85 ? 31.093 7.325 -50.807 1.00 88.56 85 GLN A O 1
ATOM 736 N N . PHE A 1 86 ? 30.367 8.252 -48.892 1.00 89.94 86 PHE A N 1
ATOM 737 C CA . PHE A 1 86 ? 30.727 9.609 -49.273 1.00 89.94 86 PHE A CA 1
ATOM 738 C C . PHE A 1 86 ? 32.243 9.758 -49.449 1.00 89.94 86 PHE A C 1
ATOM 740 O O . PHE A 1 86 ? 32.690 10.235 -50.492 1.00 89.94 86 PHE A O 1
ATOM 747 N N . ASP A 1 87 ? 33.023 9.276 -48.482 1.00 91.56 87 ASP A N 1
ATOM 748 C CA . ASP A 1 87 ? 34.485 9.317 -48.516 1.00 91.56 87 ASP A CA 1
ATOM 749 C C . ASP A 1 87 ? 35.039 8.517 -49.705 1.00 91.56 87 ASP A C 1
ATOM 751 O O . ASP A 1 87 ? 35.884 9.031 -50.434 1.00 91.56 87 ASP A O 1
ATOM 755 N N . ASN A 1 88 ? 34.506 7.317 -49.976 1.00 90.94 88 ASN A N 1
ATOM 756 C CA . ASN A 1 88 ? 34.930 6.506 -51.122 1.00 90.94 88 ASN A CA 1
ATOM 757 C C . ASN A 1 88 ? 34.609 7.186 -52.463 1.00 90.94 88 ASN A C 1
ATOM 759 O O . ASN A 1 88 ? 35.473 7.280 -53.327 1.00 90.94 88 ASN A O 1
ATOM 763 N N . SER A 1 89 ? 33.407 7.755 -52.610 1.00 92.38 89 SER A N 1
ATOM 764 C CA . SER A 1 89 ? 33.027 8.492 -53.828 1.00 92.38 89 SER A CA 1
ATOM 765 C C . SER A 1 89 ? 33.892 9.734 -54.073 1.00 92.38 89 SER A C 1
ATOM 767 O O . SER A 1 89 ? 34.107 10.146 -55.212 1.00 92.38 89 SER A O 1
ATOM 769 N N . LYS A 1 90 ? 34.391 10.356 -52.998 1.00 90.19 90 LYS A N 1
ATOM 770 C CA . LYS A 1 90 ? 35.298 11.500 -53.079 1.00 90.19 90 LYS A CA 1
ATOM 771 C C . LYS A 1 90 ? 36.697 11.056 -53.499 1.00 90.19 90 LYS A C 1
ATOM 773 O O . LYS A 1 90 ? 37.348 11.772 -54.256 1.00 90.19 90 LYS A O 1
ATOM 778 N N . LEU A 1 91 ? 37.129 9.888 -53.026 1.00 90.50 91 LEU A N 1
ATOM 779 C CA . LEU A 1 91 ? 38.403 9.275 -53.384 1.00 90.50 91 LEU A CA 1
ATOM 780 C C . LEU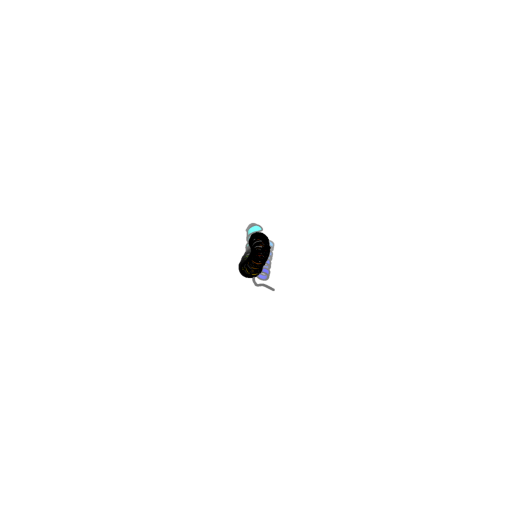 A 1 91 ? 38.447 8.893 -54.870 1.00 90.50 91 LEU A C 1
ATOM 782 O O . LEU A 1 91 ? 39.399 9.259 -55.549 1.00 90.50 91 LEU A O 1
ATOM 786 N N . GLU A 1 92 ? 37.399 8.245 -55.387 1.00 91.06 92 GLU A N 1
ATOM 787 C CA . GLU A 1 92 ? 37.297 7.844 -56.802 1.00 91.06 92 GLU A CA 1
ATOM 788 C C . GLU A 1 92 ? 37.434 9.044 -57.746 1.00 91.06 92 GLU A C 1
ATOM 790 O O . GLU A 1 92 ? 38.280 9.034 -58.635 1.00 91.06 92 GLU A O 1
ATOM 795 N N . LYS A 1 93 ? 36.703 10.134 -57.480 1.00 89.62 93 LYS A N 1
ATOM 796 C CA . LYS A 1 93 ? 36.813 11.378 -58.262 1.00 89.62 93 LYS A CA 1
ATOM 797 C C . LYS A 1 93 ? 38.208 11.996 -58.216 1.00 89.62 93 LYS A C 1
ATOM 799 O O . LYS A 1 93 ? 38.637 12.617 -59.183 1.00 89.62 93 LYS A O 1
ATOM 804 N N . HIS A 1 94 ? 38.896 11.885 -57.078 1.00 92.94 94 HIS A N 1
ATOM 805 C CA . HIS A 1 94 ? 40.243 12.430 -56.933 1.00 92.94 94 HIS A CA 1
ATOM 806 C C . HIS A 1 94 ? 41.252 11.623 -57.756 1.00 92.94 94 HIS A C 1
ATOM 808 O O . HIS A 1 94 ? 42.040 12.212 -58.489 1.00 92.94 94 HIS A O 1
ATOM 814 N N . VAL A 1 95 ? 41.168 10.291 -57.696 1.00 91.94 95 VAL A N 1
ATOM 815 C CA . VAL A 1 95 ? 41.999 9.383 -58.500 1.00 91.94 95 VAL A CA 1
ATOM 816 C C . VAL A 1 95 ? 41.756 9.597 -59.993 1.00 91.94 95 VAL A C 1
ATOM 818 O O . VAL A 1 95 ? 42.716 9.712 -60.745 1.00 91.94 95 VAL A O 1
ATOM 821 N N . GLU A 1 96 ? 40.498 9.721 -60.416 1.00 91.25 96 GLU A N 1
ATOM 822 C CA . GLU A 1 96 ? 40.136 9.990 -61.813 1.00 91.25 96 GLU A CA 1
ATOM 823 C C . GLU A 1 96 ? 40.718 11.331 -62.294 1.00 91.25 96 GLU A C 1
ATOM 825 O O . GLU A 1 96 ? 41.341 11.395 -63.349 1.00 91.25 96 GLU A O 1
ATOM 830 N N . SER A 1 97 ? 40.649 12.380 -61.463 1.00 91.06 97 SER A N 1
ATOM 831 C CA . SER A 1 97 ? 41.246 13.684 -61.787 1.00 91.06 97 SER A CA 1
ATOM 832 C C . SER A 1 97 ? 42.781 13.688 -61.842 1.00 91.06 97 SER A C 1
ATOM 834 O O . SER A 1 97 ? 43.360 14.478 -62.584 1.00 91.06 97 SER A O 1
ATOM 836 N N . GLU A 1 98 ? 43.448 12.842 -61.052 1.00 90.00 98 GLU A N 1
ATOM 837 C CA . GLU A 1 98 ? 44.906 12.666 -61.092 1.00 90.00 98 GLU A CA 1
ATOM 838 C C . GLU A 1 98 ? 45.328 11.878 -62.338 1.00 90.00 98 GLU A C 1
ATOM 840 O O . GLU A 1 98 ? 46.282 12.257 -63.017 1.00 90.00 98 GLU A O 1
ATOM 845 N N . LEU A 1 99 ? 44.578 10.828 -62.686 1.00 93.00 99 LEU A N 1
ATOM 846 C CA . LEU A 1 99 ? 44.829 10.022 -63.877 1.00 93.00 99 LEU A CA 1
ATOM 847 C C . LEU A 1 99 ? 44.665 10.852 -65.160 1.00 93.00 99 LEU A C 1
ATOM 849 O O . LEU A 1 99 ? 45.518 10.785 -66.041 1.00 93.00 99 LEU A O 1
ATOM 853 N N . ASP A 1 100 ? 43.627 11.690 -65.229 1.00 90.38 100 ASP A N 1
ATOM 854 C CA . ASP A 1 100 ? 43.383 12.597 -66.358 1.00 90.38 100 ASP A CA 1
ATOM 855 C C . ASP A 1 100 ? 44.491 13.641 -66.537 1.00 90.38 100 ASP A C 1
ATOM 857 O O . ASP A 1 100 ? 44.820 14.005 -67.666 1.00 90.38 100 ASP A O 1
ATOM 861 N N . LYS A 1 101 ? 45.084 14.139 -65.443 1.00 89.06 101 LYS A N 1
ATOM 862 C CA . LYS A 1 101 ? 46.243 15.043 -65.525 1.00 89.06 101 LYS A CA 1
ATOM 863 C C . LYS A 1 101 ? 47.466 14.313 -66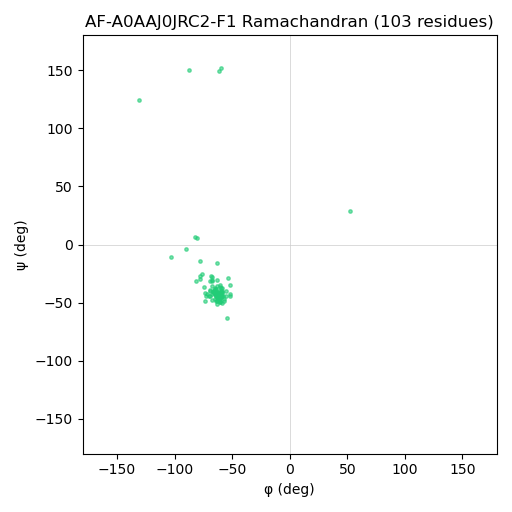.059 1.00 89.06 101 LYS A C 1
ATOM 865 O O . LYS A 1 101 ? 48.099 14.811 -66.981 1.00 89.06 101 LYS A O 1
ATOM 870 N N . HIS A 1 102 ? 47.758 13.134 -65.514 1.00 85.69 102 HIS A N 1
ATOM 871 C CA . HIS A 1 102 ? 48.925 12.349 -65.906 1.00 85.69 102 HIS A CA 1
ATOM 872 C C . HIS A 1 102 ? 48.815 11.797 -67.338 1.00 85.69 102 HIS A C 1
ATOM 874 O O . HIS A 1 102 ? 49.825 11.557 -67.985 1.00 85.69 102 HIS A O 1
ATOM 880 N N . PHE A 1 103 ? 47.606 11.577 -67.859 1.00 87.81 103 PHE A N 1
ATOM 881 C CA . PHE A 1 103 ? 47.406 11.171 -69.254 1.00 87.81 103 PHE A CA 1
ATOM 882 C C . PHE A 1 103 ? 47.537 12.341 -70.251 1.00 87.81 103 PHE A C 1
ATOM 884 O O . PHE A 1 103 ? 47.618 12.117 -71.457 1.00 87.81 103 PHE A O 1
ATOM 891 N N . LYS A 1 104 ? 47.513 13.591 -69.769 1.00 76.81 104 LYS A N 1
ATOM 892 C CA . LYS A 1 104 ? 47.508 14.809 -70.596 1.00 76.81 104 LYS A CA 1
ATOM 893 C C . LYS A 1 104 ? 48.869 15.521 -70.665 1.00 76.81 104 LYS A C 1
ATOM 895 O O . LYS A 1 104 ? 49.004 16.434 -71.481 1.00 76.81 104 LYS A O 1
ATOM 900 N N . GLU A 1 105 ? 49.827 15.123 -69.827 1.00 67.06 105 GLU A N 1
ATOM 901 C CA . GLU A 1 105 ? 51.269 15.418 -69.956 1.00 67.06 105 GLU A CA 1
ATOM 902 C C . GLU A 1 105 ? 51.957 14.420 -70.895 1.00 67.06 105 GLU A C 1
ATOM 904 O O . GLU A 1 105 ? 52.835 14.871 -71.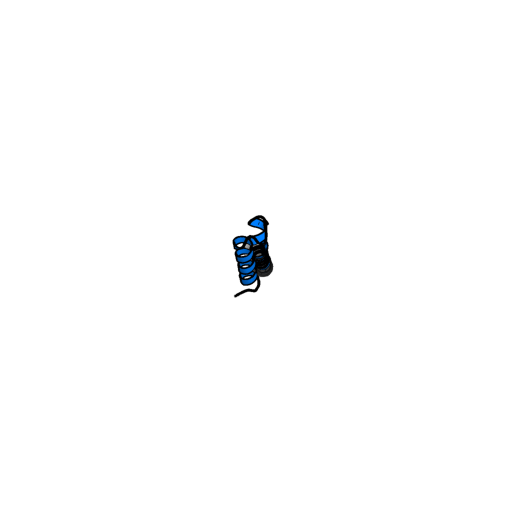666 1.00 67.06 105 GLU A O 1
#

Mean predicted aligned error: 12.62 Å

Radius of gyration: 41.02 Å; Cα contacts (8 Å, |Δi|>4): 20; chains: 1; bounding box: 80×27×108 Å

Organism: Staphylococcus carnosus (NCBI:txid1281)